Protein 5ZX9 (pdb70)

Sequence (165 aa):
PVRIDNPVGGFSFALPAGWVESDDAAHFDYGSSALLSKTTGDPPFPGQPPPVANNDTRRIVVLGRLDDQQKKLLYYATDSKAAARLGSDMGEFYMPYPGTRINQETTVSLDANGVSGSASYYEVKFSDPSKPNGQIWTGVIGSPPQQRWFVVWLLGTANNPVDKGAAKALAESIRRPLV

InterPro domains:
  IPR010801 Fibronectin-attachment [PF07174] (112-296)

Nearest PDB structures (foldseek):
  5zx9-assembly1_A  TM=1.006E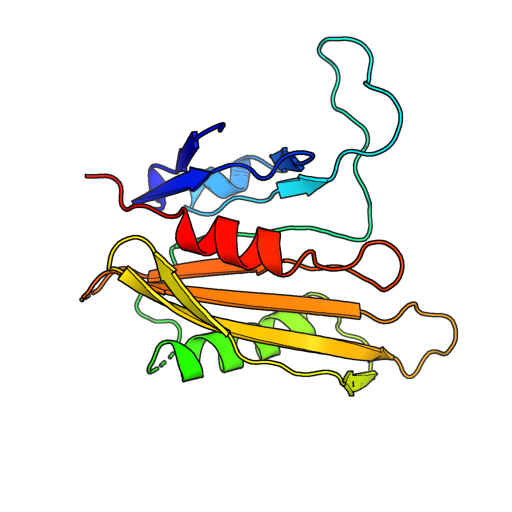+00  e=3.236E-33  Mycobacterium tuberculosis H37Rv
  5zxa-assembly1_A  TM=9.872E-01  e=2.311E-28  Mycobacterium tuberculosis H37Rv
  4rth-assembly1_A  TM=5.749E-01  e=2.003E-04  Zea mays
  4rth-assembly2_B  TM=5.725E-01  e=3.648E-04  Zea mays
  8z9d-assembly1_PP  TM=4.447E-01  e=3.411E-03  Spinacia oleracea

GO terms:
  GO:0009267 cellular response to starvatio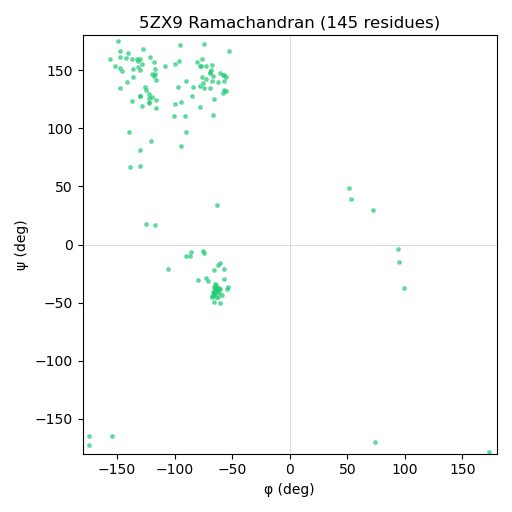n (P, IEP)
  GO:0005576 extracellular region (C, HDA)
  GO:0005576 extracellular region (C, EXP)
  GO:0009986 cell surface (C, EXP)

Organism: Mycobacterium tuberculosis (strain ATCC 25618 / H37Rv) (NCBI:txid83332)

Solvent-accessible surface area: 8741 Å² total; per-residue (Å²): 181,85,116,33,83,0,97,82,0,12,0,5,0,31,39,18,106,47,16,50,72,28,100,70,64,36,37,109,142,2,12,0,10,0,12,69,48,54,77,124,124,43,160,113,84,103,109,40,73,53,13,155,46,9,91,0,11,0,0,73,7,66,104,195,92,68,89,89,34,66,104,0,0,43,116,8,0,34,69,32,6,136,156,57,19,94,119,100,42,86,104,57,94,112,75,112,30,96,4,89,0,110,53,14,69,12,14,1,14,5,6,26,13,102,6,82,64,126,94,66,59,29,2,19,0,1,0,1,0,1,6,38,152,144,64,30,1,20,1,1,6,20,1,21,55,108,28,74,8,78,75,52,29,0,81,59,4,0,40,13,1,76,39,64,195

B-factor: mean 35.15, std 15.96, range [18.29, 114.26]

Foldseek 3Di:
DDWADLVLQQKIWDDDPQKDWDDVCLSVNFKTKIFGADDDADDPPDDGHTDDFKIKMKGWDDDCFCDAQQVVQVRVQVVVCCVRVVAAWDWDPWDKAWAQQPNWTHIKIKTWTDGPPVVDFIKIKIKIWTCDVDIIMIMIIIHTPVGYDPVVVSSNGVSRMDGHD

Secondary structure (DSSP, 8-state):
--EEEETTTTEEEEPPTTEEEE-GGGGGGTEEEEEEB-SSPPSTTSPPPB-SS-EEEEEE--TT----HHHHHHHHHHHHHHHH--S-EEEEEEEEEEEEETTEEEEEEEEEEEESSTTSPPEEEEEEEEE----EEEEEEEEESSS---HHHHHHHHHT-EE--

Structure (mmCIF, N/CA/C/O backbone):
data_5ZX9
#
_entry.id   5ZX9
#
_cell.length_a   118.666
_cell.length_b   118.666
_cell.length_c   117.894
_cell.angle_alpha   90.000
_cell.angle_beta   90.000
_cell.angle_gamma   120.000
#
_symmetry.space_group_name_H-M   'H 3 2'
#
l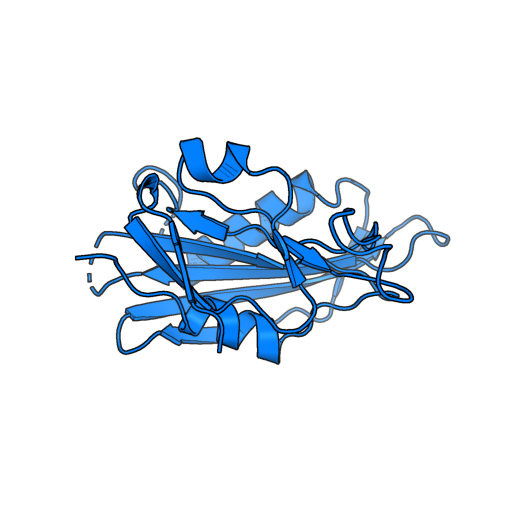oop_
_entity.id
_entity.type
_entity.pdbx_description
1 polymer 'Alanine and proline-rich secreted protein Apa'
2 non-polymer GLYCEROL
3 water water
#
loop_
_atom_site.group_PDB
_atom_site.id
_atom_site.type_symbol
_atom_site.label_atom_id
_atom_site.label_alt_id
_atom_site.label_comp_id
_atom_site.label_asym_id
_atom_site.label_entity_id
_atom_site.label_seq_id
_atom_site.pdbx_PDB_ins_code
_atom_site.Cartn_x
_atom_site.Cartn_y
_atom_site.Cartn_z
_atom_site.occupancy
_atom_site.B_iso_or_equiv
_atom_site.auth_seq_id
_atom_site.auth_comp_id
_atom_site.auth_asym_id
_atom_site.auth_atom_id
_atom_site.pdbx_PDB_model_num
ATOM 1 N N . PRO A 1 110 ? 7.661 14.818 85.039 1.00 79.79 110 PRO A N 1
ATOM 2 C CA . PRO A 1 110 ? 8.213 13.457 84.915 1.00 77.35 110 PRO A CA 1
ATOM 3 C C . PRO A 1 110 ? 7.160 12.421 84.469 1.00 61.80 110 PRO A C 1
ATOM 4 O O . PRO A 1 110 ? 6.303 12.024 85.258 1.00 74.17 110 PRO A O 1
ATOM 8 N N . VAL A 1 111 ? 7.220 12.026 83.202 1.00 40.94 111 VAL A N 1
ATOM 9 C CA . VAL A 1 111 ? 6.271 11.105 82.576 1.00 33.63 111 VAL A CA 1
ATOM 10 C C . VAL A 1 111 ? 6.947 9.738 82.556 1.00 31.36 111 VAL A C 1
ATOM 11 O O . VAL A 1 111 ? 7.908 9.555 81.809 1.00 31.32 111 VAL A O 1
ATOM 15 N N . ARG A 1 112 ? 6.467 8.783 83.338 1.00 29.14 112 ARG A N 1
ATOM 16 C CA . ARG A 1 112 ? 7.089 7.432 83.343 1.00 28.96 112 ARG A CA 1
ATOM 17 C C . ARG A 1 112 ? 6.307 6.495 82.415 1.00 28.52 112 ARG A C 1
ATOM 18 O O . ARG A 1 112 ? 5.079 6.470 82.506 1.00 30.12 112 ARG A O 1
ATOM 26 N N . ILE A 1 113 ? 7.012 5.724 81.603 1.00 24.02 113 ILE A N 1
ATOM 27 C CA . ILE A 1 113 ? 6.429 4.841 80.604 1.00 23.39 113 ILE A CA 1
ATOM 28 C C . ILE A 1 113 ? 6.843 3.404 80.903 1.00 25.80 113 ILE A C 1
ATOM 29 O O . ILE A 1 113 ? 8.040 3.108 80.983 1.00 24.97 113 ILE A O 1
ATOM 34 N N . ASP A 1 114 ? 5.883 2.500 81.001 1.00 26.50 114 ASP A N 1
ATOM 35 C CA . ASP A 1 114 ? 6.189 1.105 81.231 1.00 24.52 114 ASP A CA 1
ATOM 36 C C . ASP A 1 114 ? 6.356 0.380 79.910 1.00 27.77 114 ASP A C 1
ATOM 37 O O . ASP A 1 114 ? 5.636 0.644 78.970 1.00 27.73 114 ASP A O 1
ATOM 42 N N . ASN A 1 115 ? 7.319 -0.521 79.841 1.00 23.19 115 ASN A N 1
ATOM 43 C CA . ASN A 1 115 ? 7.488 -1.364 78.657 1.00 23.85 115 ASN A CA 1
ATOM 44 C C . ASN A 1 115 ? 7.350 -2.783 79.162 1.00 25.02 115 ASN A C 1
ATOM 45 O O . ASN A 1 115 ? 8.340 -3.418 79.560 1.00 25.84 115 ASN A O 1
ATOM 50 N N . PRO A 1 116 ? 6.138 -3.334 79.200 1.00 26.28 116 PRO A N 1
ATOM 51 C CA . PRO A 1 116 ? 5.990 -4.614 79.874 1.00 30.73 116 PRO A CA 1
ATOM 52 C C . PRO A 1 116 ? 6.755 -5.755 79.220 1.00 27.55 116 PRO A C 1
ATOM 53 O O . PRO A 1 116 ? 7.358 -6.569 79.917 1.00 29.47 116 PRO A O 1
ATOM 57 N N . VAL A 1 117 ? 6.767 -5.842 77.885 1.00 25.83 117 VAL A N 1
ATOM 58 C CA . VAL A 1 117 ? 7.491 -6.959 77.270 1.00 26.59 117 VAL A CA 1
ATOM 59 C C . VAL A 1 117 ? 8.985 -6.850 77.559 1.00 28.47 117 VAL A C 1
ATOM 60 O O . VAL A 1 117 ? 9.673 -7.865 77.753 1.00 29.02 117 VAL A O 1
ATOM 64 N N . GLY A 1 118 ? 9.501 -5.633 77.623 1.00 23.73 118 GLY A N 1
ATOM 65 C CA . GLY A 1 118 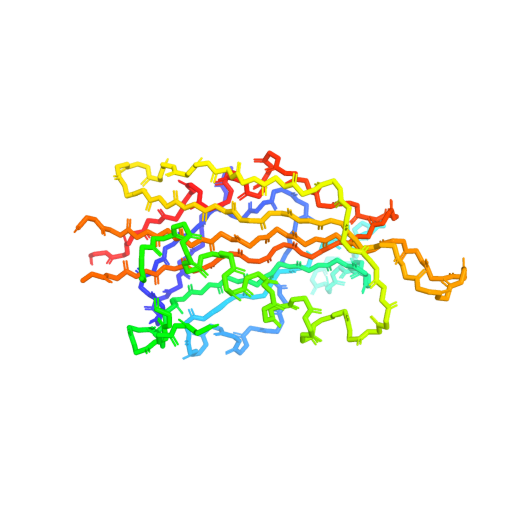? 10.936 -5.491 77.878 1.00 25.53 118 GLY A CA 1
ATOM 66 C C . GLY A 1 118 ? 11.318 -5.488 79.326 1.00 28.06 118 GLY A C 1
ATOM 67 O O . GLY A 1 118 ? 12.532 -5.410 79.620 1.00 28.52 118 GLY A O 1
ATOM 68 N N . GLY A 1 119 ? 10.316 -5.483 80.192 1.00 27.08 119 GLY A N 1
ATOM 69 C CA . GLY A 1 119 ? 10.561 -5.587 81.623 1.00 28.57 119 GLY A CA 1
ATOM 70 C C . GLY A 1 119 ? 11.155 -4.366 82.278 1.00 30.11 119 GLY A C 1
ATOM 71 O O . GLY A 1 119 ? 11.845 -4.506 83.304 1.00 29.18 119 GLY A O 1
ATOM 72 N N . PHE A 1 120 ? 10.875 -3.173 81.757 1.00 25.69 120 PHE A N 1
ATOM 73 C CA . PHE A 1 120 ? 11.435 -1.971 82.329 1.00 24.58 120 PHE A CA 1
ATOM 74 C C . PHE A 1 120 ? 10.458 -0.826 82.160 1.00 25.22 120 PHE A C 1
ATOM 75 O O . PHE A 1 120 ? 9.547 -0.874 81.334 1.00 24.68 120 PHE A O 1
ATOM 83 N N . SER A 1 121 ? 10.663 0.226 82.961 1.00 24.80 121 SER A N 1
ATOM 84 C CA . SER A 1 121 ? 10.028 1.507 82.723 1.00 24.84 121 SER A CA 1
ATOM 85 C C . SER A 1 121 ? 11.116 2.563 82.546 1.00 25.38 121 SER A C 1
ATOM 86 O O . SER A 1 121 ? 12.276 2.354 82.929 1.00 24.55 121 SER A O 1
ATOM 89 N N . PHE A 1 122 ? 10.756 3.697 81.953 1.00 23.47 122 PHE A N 1
ATOM 90 C CA . PHE A 1 122 ? 11.735 4.771 81.778 1.00 24.65 122 PHE A CA 1
ATOM 91 C C . PHE A 1 122 ? 10.999 6.095 81.862 1.00 24.36 122 PHE A C 1
ATOM 92 O O . PHE A 1 122 ? 9.770 6.137 81.738 1.00 25.55 122 PHE A O 1
ATOM 100 N N . ALA A 1 123 ? 11.765 7.184 82.006 1.00 23.69 123 ALA A N 1
ATOM 101 C CA . ALA A 1 123 ? 11.195 8.531 81.987 1.00 24.64 123 ALA A CA 1
ATOM 102 C C . ALA A 1 123 ? 11.283 9.106 80.580 1.00 24.13 123 ALA A C 1
ATOM 103 O O . ALA A 1 123 ? 12.357 9.178 80.001 1.00 24.62 123 ALA A O 1
ATOM 105 N N . LEU A 1 124 ? 10.117 9.489 80.019 1.00 24.46 124 LEU A N 1
ATOM 106 C CA . LEU A 1 124 ? 10.118 10.071 78.655 1.00 23.56 124 LEU A CA 1
ATOM 107 C C . LEU A 1 124 ? 10.836 11.408 78.656 1.00 24.78 124 LEU A C 1
ATOM 108 O O . LEU A 1 124 ? 10.453 12.294 79.442 1.00 26.55 124 LEU A O 1
ATOM 113 N N . PRO A 1 125 ? 11.851 11.639 77.819 1.00 23.11 125 PRO A N 1
ATOM 114 C CA . PRO A 1 125 ? 12.501 12.959 77.801 1.00 22.35 125 PRO A CA 1
ATOM 115 C C . PRO A 1 125 ? 11.528 14.048 77.386 1.00 25.00 125 PRO A C 1
ATOM 116 O O . PRO A 1 125 ? 10.780 13.896 76.419 1.00 24.97 125 PRO A O 1
ATOM 120 N N . ALA A 1 126 ? 11.622 15.203 78.066 1.00 27.81 126 ALA A N 1
ATOM 121 C CA . ALA A 1 126 ? 10.839 16.369 77.661 1.00 29.03 126 ALA A CA 1
ATOM 122 C C . ALA A 1 126 ? 11.094 16.710 76.199 1.00 25.54 126 ALA A C 1
ATOM 123 O O . ALA A 1 126 ? 12.252 16.770 75.756 1.00 27.12 126 ALA A O 1
ATOM 125 N N . GLY A 1 127 ? 9.975 16.931 75.445 1.00 27.06 127 GLY A N 1
ATOM 126 C CA . GLY A 1 127 ? 10.108 17.281 74.046 1.00 26.38 127 GLY A CA 1
ATOM 127 C C . GLY A 1 127 ? 10.029 16.117 73.096 1.00 25.77 127 GLY A C 1
ATOM 128 O O . GLY A 1 127 ? 10.095 16.333 71.874 1.00 27.21 127 GLY A O 1
ATOM 129 N N . TRP A 1 128 ? 9.919 14.888 73.615 1.00 23.06 128 TRP A N 1
ATOM 130 C CA . TRP A 1 128 ? 9.871 13.662 72.804 1.00 21.08 128 TRP A CA 1
ATOM 131 C C . TRP A 1 128 ? 8.551 12.932 72.963 1.00 23.76 128 TRP A C 1
ATOM 132 O O . TRP A 1 128 ? 7.876 13.057 74.003 1.00 25.89 128 TRP A O 1
ATOM 143 N N . VAL A 1 129 ? 8.164 12.223 71.908 1.00 22.25 129 VAL A N 1
ATOM 144 C CA . VAL A 1 129 ? 6.955 11.386 71.910 1.00 21.44 129 VAL A CA 1
ATOM 145 C C . VAL A 1 129 ? 7.381 10.004 71.444 1.00 23.10 129 VAL A C 1
ATOM 146 O O . VAL A 1 129 ? 8.506 9.817 70.947 1.00 22.21 129 VAL A O 1
ATOM 150 N N . GLU A 1 130 ? 6.508 9.015 71.602 1.00 21.05 130 GLU A N 1
ATOM 151 C CA . GLU A 1 130 ? 6.766 7.707 71.014 1.00 21.91 130 GLU A CA 1
ATOM 152 C C . GLU A 1 130 ? 6.454 7.714 69.522 1.00 23.97 130 GLU A C 1
ATOM 153 O O . GLU A 1 130 ? 5.682 8.538 69.016 1.00 25.37 130 GLU A O 1
ATOM 159 N N . SER A 1 131 ? 7.128 6.833 68.788 1.00 23.23 131 SER A N 1
ATOM 160 C CA . SER A 1 131 ? 6.798 6.600 67.389 1.00 25.19 131 SER A CA 1
ATOM 161 C C . SER A 1 131 ? 6.744 5.084 67.212 1.00 27.01 131 SER A C 1
ATOM 162 O O . SER A 1 131 ? 7.467 4.344 67.899 1.00 29.15 131 SER A O 1
ATOM 165 N N . ASP A 1 132 ? 6.072 4.624 66.169 1.00 30.94 132 ASP A N 1
ATOM 166 C CA A ASP A 1 132 ? 6.134 3.215 65.746 0.50 28.02 132 ASP A CA 1
ATOM 167 C CA B ASP A 1 132 ? 6.138 3.209 65.751 0.50 28.06 132 ASP A CA 1
ATOM 168 C C . ASP A 1 132 ? 6.005 2.262 66.946 1.00 29.26 132 ASP A C 1
ATOM 169 O O . ASP A 1 132 ? 6.936 1.528 67.308 1.00 27.24 132 ASP A O 1
ATOM 178 N N . ALA A 1 133 ? 4.771 2.259 67.528 1.00 27.93 133 ALA A N 1
ATOM 179 C CA . ALA A 1 133 ? 4.439 1.534 68.763 1.00 27.03 133 ALA A CA 1
ATOM 180 C C . ALA A 1 133 ? 4.623 0.016 68.687 1.00 25.46 133 ALA A C 1
ATOM 181 O O . ALA A 1 133 ? 4.679 -0.624 69.754 1.00 25.19 133 ALA A O 1
ATOM 183 N N . ALA A 1 134 ? 4.730 -0.531 67.488 1.00 24.36 134 ALA A N 1
ATOM 184 C CA . ALA A 1 134 ? 5.054 -1.956 67.376 1.00 22.91 134 ALA A CA 1
ATOM 185 C C . ALA A 1 134 ? 6.350 -2.287 68.071 1.00 22.21 134 ALA A C 1
ATOM 186 O O . ALA A 1 134 ? 6.528 -3.450 68.492 1.00 22.83 134 ALA A O 1
ATOM 188 N N . HIS A 1 135 ? 7.219 -1.292 68.295 1.00 22.61 135 HIS A N 1
ATOM 189 C CA . HIS A 1 135 ? 8.435 -1.601 69.054 1.00 20.12 135 HIS A CA 1
ATOM 190 C C . HIS A 1 135 ? 8.131 -2.246 70.392 1.00 22.33 135 HIS A C 1
ATOM 191 O O . HIS A 1 135 ? 8.862 -3.142 70.861 1.00 21.32 135 HIS A O 1
ATOM 198 N N . PHE A 1 136 ? 7.057 -1.786 71.069 1.00 21.19 136 PHE A N 1
ATOM 199 C CA . PHE A 1 136 ? 6.777 -2.343 72.372 1.00 20.05 136 PHE A CA 1
ATOM 200 C C . PHE A 1 136 ? 6.397 -3.824 72.343 1.00 20.82 136 PHE A C 1
ATOM 201 O O . PHE A 1 136 ? 6.561 -4.468 73.372 1.00 22.85 136 PHE A O 1
ATOM 209 N N . ASP A 1 137 ? 5.933 -4.331 71.183 1.00 22.50 137 ASP A N 1
ATOM 210 C CA . ASP A 1 137 ? 5.504 -5.731 71.081 1.00 22.25 137 ASP A CA 1
ATOM 211 C C . ASP A 1 137 ? 6.639 -6.650 71.478 1.00 20.91 137 ASP A C 1
ATOM 212 O O . ASP A 1 137 ? 6.408 -7.762 71.946 1.00 21.28 137 ASP A O 1
ATOM 217 N N . TYR A 1 138 ? 7.886 -6.216 71.258 1.00 21.76 138 TYR A N 1
ATOM 218 C CA . TYR A 1 138 ? 9.033 -7.103 71.464 1.00 22.45 138 TYR A CA 1
ATOM 219 C C . TYR A 1 138 ? 10.017 -6.493 72.419 1.00 25.82 138 TYR A C 1
ATOM 220 O O . TYR A 1 138 ? 11.189 -6.928 72.482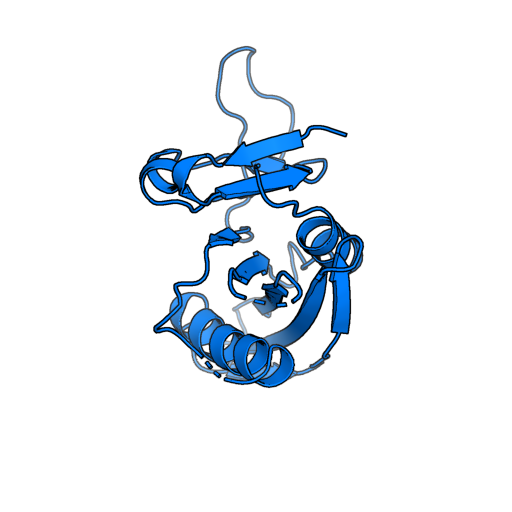 1.00 28.03 138 TYR A O 1
ATOM 229 N N . GLY A 1 139 ? 9.594 -5.496 73.195 1.00 22.35 139 GLY A N 1
ATOM 230 C CA . GLY A 1 139 ? 10.386 -5.057 74.338 1.00 23.54 139 GLY A CA 1
ATOM 231 C C . GLY A 1 139 ? 11.274 -3.884 74.064 1.00 23.29 139 GLY A C 1
ATOM 232 O O . GLY A 1 139 ? 12.181 -3.635 74.872 1.00 25.08 139 GLY A O 1
ATOM 233 N N A SER A 1 140 ? 11.018 -3.121 72.992 0.50 20.81 140 SER A N 1
ATOM 234 N N B SER A 1 140 ? 11.009 -3.112 73.011 0.50 20.71 140 SER A N 1
ATOM 235 C CA A SER A 1 140 ? 11.801 -1.925 72.660 0.50 19.76 140 SER A CA 1
ATOM 236 C CA B SER A 1 140 ? 11.806 -1.918 72.711 0.50 19.61 140 SER A CA 1
ATOM 237 C C A SER A 1 140 ? 10.850 -0.735 72.527 0.50 19.49 140 SER A C 1
ATOM 238 C C B SER A 1 140 ? 10.859 -0.716 72.659 0.50 21.93 140 SER A C 1
ATOM 239 O O A SER A 1 140 ? 9.616 -0.868 72.628 0.50 20.93 140 SER A O 1
ATOM 240 O O B SER A 1 140 ? 9.640 -0.829 72.928 0.50 21.77 140 SER A O 1
ATOM 245 N N . ALA A 1 141 ? 11.439 0.450 72.384 1.00 21.05 141 ALA A N 1
ATOM 246 C CA . ALA A 1 141 ? 10.669 1.683 72.253 1.00 20.32 141 ALA A CA 1
ATOM 247 C C . ALA A 1 141 ? 11.416 2.594 71.315 1.00 21.44 141 ALA A C 1
ATOM 248 O O . ALA A 1 141 ? 12.669 2.639 71.350 1.00 22.65 141 ALA A O 1
ATOM 250 N N . LEU A 1 142 ? 10.704 3.330 70.496 1.00 19.91 142 LEU A N 1
ATOM 251 C CA . LEU A 1 142 ? 11.303 4.299 69.583 1.00 21.24 142 LEU A CA 1
ATOM 252 C C . LEU A 1 142 ? 10.694 5.638 69.912 1.00 21.18 142 LEU A C 1
ATOM 253 O O . LEU A 1 142 ? 9.456 5.761 70.059 1.00 22.11 142 LEU A O 1
ATOM 258 N N . LEU A 1 143 ? 11.552 6.639 70.097 1.00 20.29 143 LEU A N 1
ATOM 259 C CA . LEU A 1 143 ? 11.102 7.983 70.406 1.00 19.87 143 LEU A CA 1
ATOM 260 C C . LEU A 1 143 ? 11.557 8.952 69.335 1.00 22.38 143 LEU A C 1
ATOM 261 O O . LEU A 1 143 ? 12.654 8.837 68.779 1.00 22.01 143 LEU A O 1
ATOM 266 N N . SER A 1 144 ? 10.721 9.973 69.080 1.00 20.17 144 SER A N 1
ATOM 267 C CA . SER A 1 144 ? 11.013 11.046 68.143 1.00 20.48 144 SER A CA 1
ATOM 268 C C . SER A 1 144 ? 10.799 12.396 68.805 1.00 21.13 144 SER A C 1
ATOM 269 O O . SER A 1 144 ? 10.047 12.543 69.780 1.00 21.94 144 SER A O 1
ATOM 272 N N . LYS A 1 145 ? 11.484 13.412 68.273 1.00 22.08 145 LYS A N 1
ATOM 273 C CA . LYS A 1 145 ? 11.537 14.750 68.872 1.00 22.26 145 LYS A CA 1
ATOM 274 C C . LYS A 1 145 ? 10.557 15.673 68.162 1.00 24.67 145 LYS A C 1
ATOM 275 O O . LYS A 1 145 ? 10.642 15.836 66.943 1.00 25.05 145 LYS A O 1
ATOM 281 N N . THR A 1 146 ? 9.597 16.239 68.906 1.00 23.66 146 THR A N 1
ATOM 282 C CA . THR A 1 146 ? 8.635 17.100 68.220 1.00 24.89 146 THR A CA 1
ATOM 283 C C . THR A 1 146 ? 9.269 18.388 67.743 1.00 26.12 146 THR A C 1
ATOM 284 O O . THR A 1 146 ? 10.217 18.904 68.350 1.00 27.38 146 THR A O 1
ATOM 288 N N . THR A 1 147 ? 8.738 18.886 66.624 1.00 25.17 147 THR A N 1
ATOM 289 C CA . THR A 1 147 ? 9.219 20.146 66.049 1.00 27.17 147 THR A CA 1
ATOM 290 C C . THR A 1 147 ? 8.024 21.018 65.731 1.00 33.51 147 THR A C 1
ATOM 291 O O . THR A 1 147 ? 6.897 20.538 65.523 1.00 36.49 147 THR A O 1
ATOM 295 N N . GLY A 1 148 ? 8.290 22.312 65.643 1.00 34.93 148 GLY A N 1
ATOM 296 C CA . GLY A 1 148 ? 7.221 23.199 65.237 1.00 38.03 148 GLY A CA 1
ATOM 297 C C . GLY A 1 148 ? 6.181 23.445 66.301 1.00 35.66 148 GLY A C 1
ATOM 298 O O . GLY A 1 148 ? 6.347 23.156 67.492 1.00 39.88 148 GLY A O 1
ATOM 299 N N . ASP A 1 149 ? 5.091 24.081 65.849 1.00 42.38 149 ASP A N 1
ATOM 300 C CA . ASP A 1 149 ? 4.005 24.400 66.746 1.00 51.40 149 ASP A CA 1
ATOM 301 C C . ASP A 1 149 ? 3.213 23.130 67.009 1.00 41.77 149 ASP A C 1
ATOM 302 O O . ASP A 1 149 ? 3.321 22.175 66.249 1.00 36.46 149 ASP A O 1
ATOM 307 N N . PRO A 1 150 ? 2.440 23.085 68.090 1.00 47.57 150 PRO A N 1
ATOM 308 C CA . PRO A 1 150 ? 1.610 21.905 68.330 1.00 40.31 150 PRO A CA 1
ATOM 309 C C . PRO A 1 150 ? 0.694 21.647 67.156 1.00 38.23 150 PRO A C 1
ATOM 310 O O . PRO A 1 150 ? 0.199 22.580 66.495 1.00 37.67 150 PRO A O 1
ATOM 314 N N . PRO A 1 151 ? 0.420 20.378 66.866 1.00 28.44 151 PRO A N 1
ATOM 315 C CA . PRO A 1 151 ? -0.539 20.001 65.831 1.00 26.04 151 PRO A CA 1
ATOM 316 C C . PRO A 1 151 ? -1.976 20.247 66.332 1.00 27.60 151 PRO A C 1
ATOM 317 O O . PRO A 1 151 ? -2.211 20.589 67.499 1.00 30.31 151 PRO A O 1
ATOM 321 N N . PHE A 1 152 ? -2.924 20.082 65.417 1.00 25.07 152 PHE A N 1
ATOM 322 C CA . PHE A 1 152 ? -4.336 20.143 65.793 1.00 24.70 152 PHE A CA 1
ATOM 323 C C . PHE A 1 152 ? -4.584 19.100 66.885 1.00 23.93 152 PHE A C 1
ATOM 324 O O . PHE A 1 152 ? -4.067 17.998 66.784 1.00 24.69 152 PHE A O 1
ATOM 332 N N . PRO A 1 153 ? -5.402 19.398 67.909 1.00 24.54 153 PRO A N 1
ATOM 333 C CA . PRO A 1 153 ? -5.552 18.416 69.009 1.00 23.98 153 PRO A CA 1
ATOM 334 C C . PRO A 1 153 ? -6.034 17.069 68.490 1.00 23.44 153 PRO A C 1
ATOM 335 O O . PRO A 1 153 ? -7.003 16.982 67.741 1.00 25.32 153 PRO A O 1
ATOM 339 N N . GLY A 1 154 ? -5.360 15.989 68.951 1.00 22.60 154 GLY A N 1
ATOM 340 C CA . GLY A 1 154 ? -5.698 14.650 68.509 1.00 23.57 154 GLY A CA 1
ATOM 341 C C . GLY A 1 154 ? -4.865 14.171 67.357 1.00 24.17 154 GLY A C 1
ATOM 342 O O . GLY A 1 154 ? -4.897 12.982 67.040 1.00 24.92 154 GLY A O 1
ATOM 343 N N . GLN A 1 155 ? -4.154 15.111 66.678 1.00 22.92 155 GLN A N 1
ATOM 344 C CA . GLN A 1 155 ? -3.344 14.742 65.529 1.00 22.62 155 GLN A CA 1
ATOM 345 C C . GLN A 1 155 ? -1.878 14.607 65.895 1.00 22.51 155 GLN A C 1
ATOM 346 O O . GLN A 1 155 ? -1.425 15.204 66.870 1.00 23.33 155 GLN A O 1
ATOM 352 N N . PRO A 1 156 ? -1.100 13.820 65.140 1.00 22.60 156 PRO A N 1
ATOM 353 C CA . PRO A 1 156 ? 0.283 13.571 65.533 1.00 23.03 156 PRO A CA 1
ATOM 354 C C . PRO A 1 156 ? 1.132 14.792 65.301 1.00 23.69 156 PRO A C 1
ATOM 355 O O . PRO A 1 156 ? 0.970 15.495 64.287 1.00 26.77 156 PRO A O 1
ATOM 359 N N . PRO A 1 157 ? 2.075 15.047 66.193 1.00 23.82 157 PRO A N 1
ATOM 360 C CA . PRO A 1 157 ? 2.963 16.216 66.032 1.00 26.01 157 PRO A CA 1
ATOM 361 C C . PRO A 1 157 ? 3.998 15.943 64.967 1.00 24.94 157 PRO A C 1
ATOM 362 O O . PRO A 1 157 ? 4.471 14.811 64.814 1.00 25.29 157 PRO A O 1
ATOM 366 N N . PRO A 1 158 ? 4.365 16.959 64.199 1.00 25.03 158 PRO A N 1
ATOM 367 C CA . PRO A 1 158 ? 5.577 16.842 63.373 1.00 25.43 158 PRO A CA 1
ATOM 368 C C . PRO A 1 158 ? 6.776 16.487 64.249 1.00 24.62 158 PRO A C 1
ATOM 369 O O . PRO A 1 158 ? 6.900 16.983 65.361 1.00 24.78 158 PRO A O 1
ATOM 373 N N . VAL A 1 159 ? 7.679 15.670 63.685 1.00 24.32 159 VAL A N 1
ATOM 374 C CA . VAL A 1 159 ? 8.892 15.319 64.423 1.00 23.61 159 VAL A CA 1
ATOM 375 C C . VAL A 1 159 ? 10.093 15.544 63.547 1.00 26.47 159 VAL A C 1
ATOM 376 O O . VAL A 1 159 ? 10.018 15.571 62.316 1.00 28.58 159 VAL A O 1
ATOM 380 N N . ALA A 1 160 ? 11.214 15.669 64.217 1.00 24.47 160 ALA A N 1
ATOM 381 C CA . ALA A 1 160 ? 12.456 15.847 63.471 1.00 25.05 160 ALA A CA 1
ATOM 382 C C . ALA A 1 160 ? 12.823 14.587 62.700 1.00 25.50 160 ALA A C 1
ATOM 383 O O . ALA A 1 160 ? 12.583 13.451 63.119 1.00 26.77 160 ALA A O 1
ATOM 385 N N . ASN A 1 161 ? 13.510 14.807 61.567 1.00 27.88 161 ASN A N 1
ATOM 386 C CA A ASN A 1 161 ? 13.922 13.730 60.682 0.50 31.63 161 ASN A CA 1
ATOM 387 C CA B ASN A 1 161 ? 13.874 13.650 60.769 0.50 29.75 161 ASN A CA 1
ATOM 388 C C . ASN A 1 161 ? 15.305 13.200 60.993 1.00 31.37 161 ASN A C 1
ATOM 389 O O . ASN A 1 161 ? 15.659 12.103 60.539 1.00 38.68 161 ASN A O 1
ATOM 398 N N . ASP A 1 162 ? 16.091 13.941 61.740 1.00 26.32 162 ASP A N 1
ATOM 399 C CA . ASP A 1 162 ? 17.496 13.560 61.810 1.00 29.66 162 ASP A CA 1
ATOM 400 C C . ASP A 1 162 ? 17.914 13.171 63.204 1.00 37.71 162 ASP A C 1
ATOM 401 O O . ASP A 1 162 ? 19.120 13.121 63.493 1.00 38.77 162 ASP A O 1
ATOM 406 N N . THR A 1 163 ? 16.949 12.889 64.073 1.00 30.48 163 THR A N 1
ATOM 407 C CA . THR A 1 163 ? 17.320 12.465 65.415 1.00 25.96 163 THR A CA 1
ATOM 408 C C . THR A 1 163 ? 16.284 11.464 65.886 1.00 24.89 163 THR A C 1
ATOM 409 O O . THR A 1 163 ? 15.133 11.471 65.444 1.00 25.78 163 THR A O 1
ATOM 413 N N . ARG A 1 164 ? 16.712 10.518 66.723 1.00 23.77 164 ARG A N 1
ATOM 414 C CA A ARG A 1 164 ? 15.814 9.462 67.182 0.50 21.81 164 ARG A CA 1
ATOM 415 C CA B ARG A 1 164 ? 15.826 9.468 67.175 0.50 21.41 164 ARG A CA 1
ATOM 416 C C . ARG A 1 164 ? 16.427 8.837 68.416 1.00 21.56 164 ARG A C 1
ATOM 417 O O . ARG A 1 164 ? 17.652 8.906 68.612 1.00 21.70 164 ARG A O 1
ATOM 432 N N . ILE A 1 165 ? 15.587 8.228 69.257 1.00 20.54 165 ILE A N 1
ATOM 433 C CA . ILE A 1 165 ? 16.066 7.444 70.402 1.00 20.48 165 ILE A CA 1
ATOM 434 C C . ILE A 1 165 ? 15.474 6.058 70.296 1.00 21.71 165 ILE A C 1
ATOM 435 O O . ILE A 1 165 ? 14.283 5.915 70.050 1.00 21.20 165 ILE A O 1
ATOM 440 N N . VAL A 1 166 ? 16.298 5.017 70.465 1.00 19.12 166 VAL A N 1
ATOM 441 C CA A VAL A 1 166 ? 15.735 3.686 70.575 0.50 20.35 166 VAL A CA 1
ATOM 442 C CA B VAL A 1 166 ? 15.829 3.627 70.520 0.50 18.92 166 VAL A CA 1
ATOM 443 C C . VAL A 1 166 ? 16.240 3.065 71.859 1.00 20.70 166 VAL A C 1
ATOM 444 O O . VAL A 1 166 ? 17.398 3.259 72.260 1.00 21.51 166 VAL A O 1
ATOM 451 N N . LEU A 1 167 ? 15.331 2.410 72.586 1.00 21.17 167 LEU A N 1
ATOM 452 C CA . LEU A 1 167 ? 15.772 1.789 73.818 1.00 21.98 167 LEU A CA 1
ATOM 453 C C . LEU A 1 167 ? 15.053 0.477 73.975 1.00 22.52 167 LEU A C 1
ATOM 454 O O . LEU A 1 167 ? 14.043 0.194 73.305 1.00 23.38 167 LEU A O 1
ATOM 459 N N . GLY A 1 168 ? 15.600 -0.386 74.808 1.00 20.03 168 GLY A N 1
ATOM 460 C CA . GLY A 1 168 ? 14.954 -1.693 74.924 1.00 22.97 168 GLY A CA 1
ATOM 461 C C . GLY A 1 168 ? 15.743 -2.655 75.775 1.00 24.13 168 GLY A C 1
ATOM 462 O O . GLY A 1 168 ? 16.833 -2.375 76.270 1.00 23.37 168 GLY A O 1
ATOM 463 N N . ARG A 1 169 ? 15.212 -3.855 75.890 1.00 24.81 169 ARG A N 1
ATOM 464 C CA . ARG A 1 169 ? 15.933 -4.923 76.617 1.00 23.70 169 ARG A CA 1
ATOM 465 C C . ARG A 1 169 ? 17.071 -5.383 75.707 1.00 28.71 169 ARG A C 1
ATOM 466 O O . ARG A 1 169 ? 16.823 -5.522 74.513 1.00 31.79 169 ARG A O 1
ATOM 474 N N . LEU A 1 170 ? 18.269 -5.558 76.227 1.00 26.74 170 LEU A N 1
ATOM 475 C CA . LEU A 1 170 ? 19.400 -6.023 75.389 1.00 27.42 170 LEU A CA 1
ATOM 476 C C . LEU A 1 170 ? 19.539 -7.532 75.577 1.00 35.82 170 LEU A C 1
ATOM 477 O O . LEU A 1 170 ? 19.766 -7.939 76.714 1.00 36.59 170 LEU A O 1
ATOM 482 N N A ASP A 1 171 ? 19.113 -8.294 74.583 0.50 32.99 171 ASP A N 1
ATOM 483 N N B ASP A 1 171 ? 19.479 -8.321 74.530 0.50 33.94 171 ASP A N 1
ATOM 484 C CA A ASP A 1 171 ? 19.145 -9.743 74.656 0.50 40.32 171 ASP A CA 1
ATOM 485 C CA B ASP A 1 171 ? 19.531 -9.762 74.617 0.50 40.51 171 ASP A CA 1
ATOM 486 C C A ASP A 1 171 ? 20.380 -10.323 75.327 0.50 42.05 171 ASP A C 1
ATOM 487 C C B ASP A 1 171 ? 20.920 -10.346 74.377 0.50 43.78 171 ASP A C 1
ATOM 488 O O A ASP A 1 171 ? 21.512 -10.000 74.988 0.50 42.94 171 ASP A O 1
ATOM 489 O O B ASP A 1 171 ? 21.644 -10.679 75.304 0.50 46.06 171 ASP A O 1
ATOM 498 N N A GLN A 1 172 ? 20.131 -11.246 76.251 0.50 42.62 172 GLN A N 1
ATOM 499 N N B GLN A 1 172 ? 21.271 -10.401 73.097 0.50 42.79 172 GLN A N 1
ATOM 500 C CA A GLN A 1 172 ? 21.175 -11.932 77.062 0.50 40.41 172 GLN A CA 1
ATOM 501 C CA B GLN A 1 172 ? 22.485 -11.029 72.499 0.50 41.36 172 GLN A CA 1
ATOM 502 C C A GLN A 1 172 ? 22.253 -12.576 76.175 0.50 41.60 172 GLN A C 1
ATOM 503 C C B GLN A 1 172 ? 23.837 -10.558 73.053 0.50 38.20 172 GLN A C 1
ATOM 504 O O A GLN A 1 172 ? 23.430 -12.531 76.582 0.50 43.72 172 GLN A O 1
ATOM 505 O O B GLN A 1 172 ? 23.936 -9.500 73.693 0.50 38.41 172 GLN A O 1
ATOM 516 N N A LYS A 1 173 ? 21.904 -13.146 75.019 0.50 42.57 173 LYS A N 1
ATOM 517 N N B LYS A 1 173 ? 24.859 -11.344 72.742 0.50 41.18 173 LYS A N 1
ATOM 518 C CA A LYS A 1 173 ? 22.888 -13.776 74.096 0.50 44.31 173 LYS A CA 1
ATOM 519 C CA B LYS A 1 173 ? 26.262 -11.039 73.120 0.50 34.93 173 LYS A CA 1
ATOM 520 C C A LYS A 1 173 ? 23.728 -12.714 73.373 0.50 43.04 173 LYS A C 1
ATOM 521 C C B LYS A 1 173 ? 26.859 -10.196 71.989 0.50 33.76 173 LYS A C 1
ATOM 522 O O A LYS A 1 173 ? 24.781 -13.095 72.835 0.50 45.22 173 LYS A O 1
ATOM 523 O O B LYS A 1 173 ? 26.569 -10.502 70.819 0.50 34.97 173 LYS A O 1
ATOM 534 N N A LEU A 1 174 ? 23.303 -11.453 73.330 0.50 35.88 174 LEU A N 1
ATOM 535 N N B LEU A 1 174 ? 27.658 -9.191 72.302 0.50 27.52 174 LEU A N 1
ATOM 536 C CA A LEU A 1 174 ? 24.062 -10.402 72.603 0.50 36.78 174 LEU A CA 1
ATOM 537 C CA B LEU A 1 174 ? 28.205 -8.324 71.226 0.50 32.74 174 LEU A CA 1
ATOM 538 C C A LEU A 1 174 ? 25.058 -9.703 73.534 0.50 36.23 174 LEU A C 1
ATOM 539 C C B LEU A 1 174 ? 29.692 -8.611 70.991 0.50 30.36 174 LEU A C 1
ATOM 540 O O A LEU A 1 174 ? 24.704 -9.461 74.698 0.50 41.03 174 LEU A O 1
ATOM 541 O O B LEU A 1 174 ? 30.412 -8.876 71.968 0.50 29.78 174 LEU A O 1
ATOM 550 N N A TYR A 1 175 ? 26.248 -9.400 73.016 0.50 31.18 175 TYR A N 1
ATOM 551 N N B TYR A 1 175 ? 30.113 -8.561 69.733 0.50 32.99 175 TYR A N 1
ATOM 552 C CA A TYR A 1 175 ? 27.325 -8.681 73.750 0.50 28.92 175 TYR A CA 1
ATOM 553 C CA B TYR A 1 175 ? 31.529 -8.784 69.337 0.50 32.32 175 TYR A CA 1
ATOM 554 C C A TYR A 1 175 ? 27.495 -9.246 75.163 0.50 24.94 175 TYR A C 1
ATOM 555 C C B TYR A 1 175 ? 32.108 -7.480 68.777 0.50 31.08 175 TYR A C 1
ATOM 556 O O A TYR A 1 175 ? 27.999 -8.481 75.995 0.50 34.56 175 TYR A O 1
ATOM 557 O O B TYR A 1 175 ? 31.297 -6.603 68.427 0.50 25.66 175 TYR A O 1
ATOM 574 N N . ALA A 1 180 ? 32.577 -8.803 77.941 1.00 114.26 180 ALA A N 1
ATOM 575 C CA . ALA A 1 180 ? 31.147 -8.500 77.902 1.00 109.43 180 ALA A CA 1
ATOM 576 C C . ALA A 1 180 ? 30.716 -7.654 79.102 1.00 97.98 180 ALA A C 1
ATOM 577 O O . ALA A 1 180 ? 29.527 -7.626 79.441 1.00 99.56 180 ALA A O 1
ATOM 579 N N . THR A 1 181 ? 31.678 -6.977 79.744 1.00 84.44 181 THR A N 1
ATOM 580 C CA . THR A 1 181 ? 31.354 -5.909 80.690 1.00 68.07 181 THR A CA 1
ATOM 581 C C . THR A 1 181 ? 30.435 -4.900 80.017 1.00 62.33 181 THR A C 1
ATOM 582 O O . THR A 1 181 ? 30.299 -4.890 78.789 1.00 45.73 181 THR A O 1
ATOM 586 N N . ASP A 1 182 ? 29.822 -4.018 80.826 1.00 57.49 182 ASP A N 1
ATOM 587 C CA . ASP A 1 182 ? 28.953 -3.032 80.201 1.00 48.90 182 ASP A CA 1
ATOM 588 C C . ASP A 1 182 ? 29.767 -1.980 79.460 1.00 38.73 182 ASP A C 1
ATOM 589 O O . ASP A 1 182 ? 29.290 -1.460 78.464 1.00 33.21 182 ASP A O 1
ATOM 594 N N . SER A 1 183 ? 31.006 -1.690 79.883 1.00 37.27 183 SER A N 1
ATOM 595 C CA . SER A 1 183 ? 31.864 -0.804 79.103 1.00 33.72 183 SER A CA 1
ATOM 596 C C . SER A 1 183 ? 32.127 -1.358 77.693 1.00 37.82 183 SER A C 1
ATOM 597 O O . SER A 1 183 ? 32.000 -0.634 76.677 1.00 32.84 183 SER A O 1
ATOM 600 N N . LYS A 1 184 ? 32.544 -2.632 77.618 1.00 37.14 184 LYS A N 1
ATOM 601 C CA . LYS A 1 184 ? 32.810 -3.254 76.322 1.00 35.82 184 LYS A CA 1
ATOM 602 C C . LYS A 1 184 ? 31.537 -3.395 75.519 1.00 32.14 184 LYS A C 1
ATOM 603 O O . LYS A 1 184 ? 31.538 -3.151 74.298 1.00 32.82 184 LYS A O 1
ATOM 609 N N . ALA A 1 185 ? 30.446 -3.778 76.181 1.00 29.39 185 ALA A N 1
ATOM 610 C CA . ALA A 1 185 ? 29.183 -3.968 75.481 1.00 27.84 185 ALA A CA 1
ATOM 611 C C . ALA A 1 185 ? 28.717 -2.648 74.860 1.00 29.00 185 ALA A C 1
ATOM 612 O O . ALA A 1 185 ? 28.274 -2.613 73.703 1.00 26.25 185 ALA A O 1
ATOM 614 N N . ALA A 1 186 ? 28.785 -1.542 75.624 1.00 26.26 186 ALA A N 1
ATOM 615 C CA . ALA A 1 186 ? 28.343 -0.275 75.034 1.00 25.58 186 ALA A CA 1
ATOM 616 C C . ALA A 1 186 ? 29.244 0.171 73.886 1.00 24.87 186 ALA A C 1
ATOM 617 O O . ALA A 1 186 ? 28.775 0.781 72.912 1.00 24.37 186 ALA A O 1
ATOM 619 N N . ALA A 1 187 ? 30.561 -0.066 73.992 1.00 25.41 187 ALA A N 1
ATOM 620 C CA . ALA A 1 187 ? 31.423 0.315 72.887 1.00 25.69 187 ALA A CA 1
ATOM 621 C C . ALA A 1 187 ? 31.124 -0.511 71.639 1.00 26.08 187 ALA A C 1
ATOM 622 O O . ALA A 1 187 ? 31.038 0.037 70.529 1.00 26.17 187 ALA A O 1
ATOM 624 N N . ARG A 1 188 ? 30.925 -1.813 71.823 1.00 25.78 188 ARG A N 1
ATOM 625 C CA . ARG A 1 188 ? 30.620 -2.673 70.676 1.00 25.79 188 ARG A CA 1
ATOM 626 C C . ARG A 1 188 ? 29.252 -2.352 70.099 1.00 24.95 188 ARG A C 1
ATOM 627 O O . ARG A 1 188 ? 29.094 -2.204 68.867 1.00 25.01 188 ARG A O 1
ATOM 635 N N . LEU A 1 189 ? 28.259 -2.170 70.969 1.00 22.37 189 LEU A N 1
ATOM 636 C CA . LEU A 1 189 ? 26.934 -1.827 70.444 1.00 23.28 189 LEU A CA 1
ATOM 637 C C . LEU A 1 189 ? 26.970 -0.464 69.761 1.00 22.88 189 LEU A C 1
ATOM 638 O O . LEU A 1 189 ? 26.313 -0.254 68.730 1.00 22.84 189 LEU A O 1
ATOM 643 N N . GLY A 1 190 ? 27.739 0.493 70.321 1.00 21.37 190 GLY A N 1
ATOM 644 C CA . GLY A 1 190 ? 27.838 1.791 69.679 1.00 23.50 190 GLY A CA 1
ATOM 645 C C . GLY A 1 190 ? 28.460 1.743 68.298 1.00 23.94 190 GLY A C 1
ATOM 646 O O . GLY A 1 190 ? 28.050 2.490 67.416 1.00 24.00 190 GLY A O 1
ATOM 647 N N . SER A 1 191 ? 29.471 0.886 68.106 1.00 24.51 191 SER A N 1
ATOM 648 C CA . SER A 1 191 ? 30.044 0.744 66.774 1.00 22.38 191 SER A CA 1
ATOM 649 C C . SER A 1 191 ? 29.023 0.155 65.827 1.00 24.23 191 SER A C 1
ATOM 650 O O . SER A 1 191 ? 28.847 0.616 64.684 1.00 25.65 191 SER A O 1
ATOM 653 N N . ASP A 1 192 ? 28.289 -0.875 66.289 1.00 22.96 192 ASP A N 1
ATOM 654 C CA . ASP A 1 192 ? 27.320 -1.506 65.394 1.00 21.58 192 ASP A CA 1
ATOM 655 C C . ASP A 1 192 ? 26.185 -0.544 65.059 1.00 21.53 192 ASP A C 1
ATOM 656 O O . ASP A 1 192 ? 25.708 -0.475 63.905 1.00 22.74 192 ASP A O 1
ATOM 661 N N . MET A 1 193 ? 25.719 0.205 66.055 1.00 20.98 193 MET A N 1
ATOM 662 C CA . MET A 1 193 ? 24.657 1.175 65.803 1.00 20.50 193 MET A CA 1
ATOM 663 C C . MET A 1 193 ? 25.105 2.273 64.855 1.00 22.08 193 MET A C 1
ATOM 664 O O . MET A 1 193 ? 24.305 2.780 64.057 1.00 22.72 193 MET A O 1
ATOM 669 N N . GLY A 1 194 ? 26.367 2.672 64.936 1.00 22.48 194 GLY A N 1
ATOM 670 C CA . GLY A 1 194 ? 26.835 3.668 63.990 1.00 22.37 194 GLY A CA 1
ATOM 671 C C . GLY A 1 194 ? 26.820 3.149 62.564 1.00 23.20 194 GLY A C 1
ATOM 672 O O . GLY A 1 194 ? 26.496 3.883 61.631 1.00 26.19 194 GLY A O 1
ATOM 673 N N . GLU A 1 195 ? 27.192 1.878 62.358 1.00 22.97 195 GLU A N 1
ATOM 674 C CA . GLU A 1 195 ? 27.082 1.344 61.005 1.00 23.46 195 GLU A CA 1
ATOM 675 C C . GLU A 1 195 ? 25.639 1.294 60.559 1.00 24.34 195 GLU A C 1
ATOM 676 O O . GLU A 1 195 ? 25.307 1.589 59.403 1.00 23.94 195 GLU A O 1
ATOM 682 N N . PHE A 1 196 ? 24.748 0.812 61.429 1.00 20.58 196 PHE A N 1
ATOM 683 C CA . PHE A 1 196 ? 23.362 0.587 61.064 1.00 21.59 196 PHE A CA 1
ATOM 684 C C . PHE A 1 196 ? 22.654 1.893 60.704 1.00 21.87 196 PHE A C 1
ATOM 685 O O . PHE A 1 196 ? 21.791 1.902 59.823 1.00 23.96 196 PHE A O 1
ATOM 693 N N . TYR A 1 197 ? 22.981 2.982 61.431 1.00 20.84 197 TYR A N 1
ATOM 694 C CA . TYR A 1 197 ? 22.250 4.239 61.270 1.00 22.82 197 TYR A CA 1
ATOM 695 C C . TYR A 1 197 ? 23.035 5.296 60.502 1.00 24.12 197 TYR A C 1
ATOM 696 O O . TYR A 1 197 ? 22.405 6.239 59.992 1.00 26.86 197 TYR A O 1
ATOM 705 N N . MET A 1 198 ? 24.359 5.194 60.429 1.00 23.74 198 MET A N 1
ATOM 706 C CA . MET A 1 198 ? 25.200 6.169 59.727 1.00 24.31 198 MET A CA 1
ATOM 707 C C . MET A 1 198 ? 26.144 5.405 58.801 1.00 21.80 198 MET A C 1
ATOM 708 O O . MET A 1 198 ? 27.360 5.405 59.012 1.00 24.97 198 MET A O 1
ATOM 713 N N . PRO A 1 199 ? 25.614 4.760 57.740 1.00 23.50 199 PRO A N 1
ATOM 714 C CA . PRO A 1 199 ? 26.437 3.735 57.025 1.00 24.32 199 PRO A CA 1
ATOM 715 C C . PRO A 1 199 ? 27.531 4.327 56.158 1.00 33.91 199 PRO A C 1
ATOM 716 O O . PRO A 1 199 ? 28.456 3.585 55.753 1.00 37.01 199 PRO A O 1
ATOM 720 N N . TYR A 1 200 ? 27.545 5.629 56.008 1.00 25.13 200 TYR A N 1
ATOM 721 C CA . TYR A 1 200 ? 28.397 6.299 55.029 1.00 25.74 200 TYR A CA 1
ATOM 722 C C . TYR A 1 200 ? 29.820 6.453 55.553 1.00 25.06 200 TYR A C 1
ATOM 723 O O . TYR A 1 200 ? 30.053 6.498 56.770 1.00 26.80 200 TYR A O 1
ATOM 732 N N . PRO A 1 201 ? 30.809 6.602 54.677 1.00 25.83 201 PRO A N 1
ATOM 733 C CA . PRO A 1 201 ? 32.202 6.690 55.138 1.00 25.62 201 PRO A CA 1
ATOM 734 C C . PRO A 1 201 ? 32.473 7.970 55.924 1.00 27.95 201 PRO A C 1
ATOM 735 O O . PRO A 1 201 ? 31.920 9.047 55.623 1.00 26.74 201 PRO A O 1
ATOM 739 N N . GLY A 1 202 ? 33.270 7.814 56.973 1.00 28.51 202 GLY A N 1
ATOM 740 C CA . GLY A 1 202 ? 33.606 8.993 57.770 1.00 29.25 202 GLY A CA 1
ATOM 741 C C . GLY A 1 202 ? 34.628 8.639 58.821 1.00 29.66 202 GLY A C 1
ATOM 742 O O . GLY A 1 202 ? 35.182 7.537 58.832 1.00 33.72 202 GLY A O 1
ATOM 743 N N . THR A 1 203 ? 34.887 9.610 59.700 1.00 28.05 203 THR A N 1
ATOM 744 C CA . THR A 1 203 ? 35.866 9.491 60.758 1.00 28.84 203 THR A CA 1
ATOM 745 C C . THR A 1 203 ? 35.199 9.816 62.098 1.00 26.03 203 THR A C 1
ATOM 746 O O . THR A 1 203 ? 34.532 10.844 62.227 1.00 28.44 203 THR A O 1
ATOM 750 N N . ARG A 1 204 ? 35.467 8.997 63.120 1.00 28.43 204 ARG A N 1
ATOM 751 C CA . ARG A 1 204 ? 34.996 9.305 64.467 1.00 27.18 204 ARG A CA 1
ATOM 752 C C . ARG A 1 204 ? 35.858 10.362 65.151 1.00 29.15 204 ARG A C 1
ATOM 753 O O . ARG A 1 204 ? 37.115 10.331 65.107 1.00 32.77 204 ARG A O 1
ATOM 761 N N . ILE A 1 205 ? 35.175 11.298 65.805 1.00 26.73 205 ILE A N 1
ATOM 762 C CA . ILE A 1 205 ? 35.819 12.397 66.509 1.00 25.89 205 ILE A CA 1
ATOM 763 C C . ILE A 1 205 ? 35.059 12.636 67.811 1.00 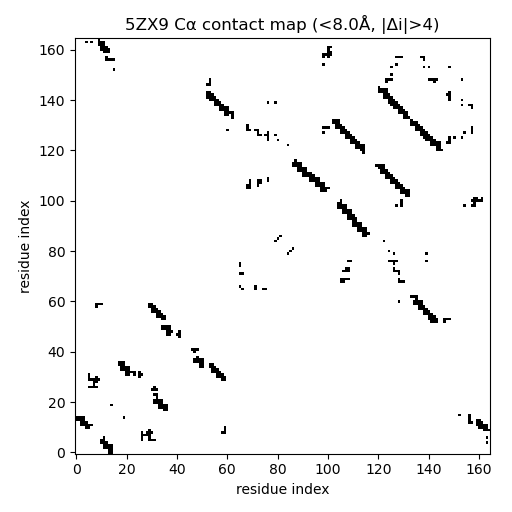26.62 205 ILE A C 1
ATOM 764 O O . ILE A 1 205 ? 33.941 12.155 68.023 1.00 26.26 205 ILE A O 1
ATOM 769 N N . ASN A 1 206 ? 35.689 13.385 68.721 1.00 27.68 206 ASN A N 1
ATOM 770 C CA . ASN A 1 206 ? 35.048 13.813 69.974 1.00 26.56 206 ASN A CA 1
ATOM 771 C C . ASN A 1 206 ? 34.463 12.638 70.758 1.00 26.13 206 ASN A C 1
ATOM 772 O O . ASN A 1 206 ? 33.418 12.762 71.415 1.00 27.14 206 ASN A O 1
ATOM 777 N N . GLN A 1 207 ? 35.173 11.512 70.770 1.00 25.01 207 GLN A N 1
ATOM 778 C CA . GLN A 1 207 ? 34.687 10.321 71.486 1.00 24.10 207 GLN A CA 1
ATOM 779 C C . GLN A 1 207 ? 34.702 10.504 72.994 1.00 25.64 207 GLN A C 1
ATOM 780 O O . GLN A 1 207 ? 35.581 11.196 73.535 1.00 27.45 207 GLN A O 1
ATOM 786 N N . GLU A 1 208 ? 33.748 9.880 73.677 1.00 24.99 208 GLU A N 1
ATOM 787 C CA . GLU A 1 208 ? 33.679 9.929 75.132 1.00 27.01 208 GLU A CA 1
ATOM 788 C C . GLU A 1 208 ? 33.110 8.608 75.626 1.00 25.23 208 GLU A C 1
ATOM 789 O O . GLU A 1 208 ? 32.319 7.944 74.934 1.00 24.85 208 GLU A O 1
ATOM 795 N N . THR A 1 209 ? 33.478 8.226 76.840 1.00 24.25 209 THR A N 1
ATOM 796 C CA A THR A 1 209 ? 32.774 7.149 77.541 0.50 24.66 209 THR A CA 1
ATOM 797 C CA B THR A 1 209 ? 32.814 7.128 77.553 0.50 25.22 209 THR A CA 1
ATOM 798 C C . THR A 1 209 ? 32.256 7.721 78.840 1.00 27.27 209 THR A C 1
ATOM 799 O O . THR A 1 209 ? 32.915 8.569 79.465 1.00 29.20 209 THR A O 1
ATOM 806 N N . VAL A 1 210 ? 31.072 7.287 79.248 1.00 24.21 210 VAL A N 1
ATOM 807 C CA . VAL A 1 210 ? 30.354 7.883 80.369 1.00 23.67 210 VAL A CA 1
ATOM 808 C C . VAL A 1 210 ? 29.927 6.748 81.294 1.00 25.77 210 VAL A C 1
ATOM 809 O O . VAL A 1 210 ? 29.230 5.827 80.842 1.00 26.35 210 VAL A O 1
ATOM 813 N N . SER A 1 211 ? 30.242 6.832 82.582 1.00 25.42 211 SER A N 1
ATOM 814 C CA . SER A 1 211 ? 29.702 5.859 83.555 1.00 25.14 211 SER A CA 1
ATOM 815 C C . SER A 1 211 ? 28.247 6.148 83.864 1.00 25.08 211 SER A C 1
ATOM 816 O O . SER A 1 211 ? 27.838 7.301 84.074 1.00 26.11 211 SER A O 1
ATOM 819 N N . LEU A 1 212 ? 27.463 5.081 83.959 1.00 24.61 212 LEU A N 1
ATOM 820 C CA . LEU A 1 212 ? 26.017 5.209 84.268 1.00 25.66 212 LEU A CA 1
ATOM 821 C C . LEU A 1 212 ? 25.699 4.536 85.605 1.00 25.13 212 LEU A C 1
ATOM 822 O O . LEU A 1 212 ? 26.254 3.480 85.881 1.00 28.63 212 LEU A O 1
ATOM 827 N N . ASP A 1 213 ? 24.826 5.140 86.381 1.00 27.58 213 ASP A N 1
ATOM 828 C CA . ASP A 1 213 ? 24.401 4.556 87.627 1.00 32.19 213 ASP A CA 1
ATOM 829 C C . ASP A 1 213 ? 22.914 4.803 87.741 1.00 44.46 213 ASP A C 1
ATOM 830 O O . ASP A 1 213 ? 22.490 5.873 88.116 1.00 52.22 213 ASP A O 1
ATOM 835 N N . ALA A 1 214 ? 22.129 3.801 87.364 1.00 44.84 214 ALA A N 1
ATOM 836 C CA . ALA A 1 214 ? 20.653 3.901 87.405 1.00 45.31 214 ALA A CA 1
ATOM 837 C C . ALA A 1 214 ? 20.126 3.330 88.723 1.00 52.31 214 ALA A C 1
ATOM 838 O O . ALA A 1 214 ? 19.782 2.141 88.739 1.00 55.92 214 ALA A O 1
ATOM 840 N N . ASN A 1 215 ? 20.097 4.135 89.776 1.00 56.01 215 ASN A N 1
ATOM 841 C CA . ASN A 1 215 ? 19.565 3.707 91.097 1.00 63.34 215 ASN A CA 1
ATOM 842 C C . ASN A 1 215 ? 20.217 2.392 91.532 1.00 63.39 215 ASN A C 1
ATOM 843 O O . ASN A 1 215 ? 19.477 1.469 91.894 1.00 48.36 215 ASN A O 1
ATOM 848 N N . GLY A 1 216 ? 21.537 2.295 91.461 1.00 69.98 216 GLY A N 1
ATOM 849 C CA . GLY A 1 216 ? 22.232 1.064 91.878 1.00 74.91 216 GLY A CA 1
ATOM 850 C C . GLY A 1 216 ? 22.597 0.188 90.697 1.00 78.80 216 GLY A C 1
ATOM 851 O O . GLY A 1 216 ? 23.660 -0.450 90.758 1.00 83.06 216 GLY A O 1
ATOM 852 N N . VAL A 1 217 ? 21.747 0.105 89.681 1.00 71.12 217 VAL A N 1
ATOM 853 C CA . VAL A 1 217 ? 22.095 -0.718 88.488 1.00 63.17 217 VAL A CA 1
ATOM 854 C C . VAL A 1 217 ? 23.077 0.111 87.661 1.00 53.36 217 VAL A C 1
ATOM 855 O O . VAL A 1 217 ? 22.718 1.205 87.245 1.00 50.59 217 VAL A O 1
ATOM 859 N N . SER A 1 218 ? 24.280 -0.385 87.486 1.00 49.28 218 SER A N 1
ATOM 860 C CA . SER A 1 218 ? 25.311 0.417 86.796 1.00 47.09 218 SER A CA 1
ATOM 861 C C . SER A 1 218 ? 25.388 0.084 85.307 1.00 34.90 218 SER A C 1
ATOM 862 O O . SER A 1 218 ? 24.773 -0.880 84.858 1.00 31.65 218 SER A O 1
ATOM 865 N N . GLY A 1 219 ? 26.154 0.875 84.600 1.00 27.23 219 GLY A N 1
ATOM 866 C CA . GLY A 1 219 ? 26.344 0.665 83.164 1.00 28.55 219 GLY A CA 1
ATOM 867 C C . GLY A 1 219 ? 27.375 1.623 82.619 1.00 26.16 219 GLY A C 1
ATOM 868 O O . GLY A 1 219 ? 28.074 2.258 83.405 1.00 27.16 219 GLY A O 1
ATOM 869 N N . SER A 1 220 ? 27.409 1.740 81.319 1.00 25.25 220 SER A N 1
ATOM 870 C CA . SER A 1 220 ? 28.382 2.581 80.633 1.00 23.76 220 SER A CA 1
ATOM 871 C C . SER A 1 220 ? 27.770 3.040 79.328 1.00 24.31 220 SER A C 1
ATOM 872 O O . SER A 1 220 ? 26.935 2.317 78.748 1.00 23.70 220 SER A O 1
ATOM 875 N N . ALA A 1 221 ? 28.219 4.188 78.825 1.00 22.29 221 ALA A N 1
ATOM 876 C CA . ALA A 1 221 ? 27.810 4.623 77.492 1.00 21.90 221 ALA A CA 1
ATOM 877 C C . ALA A 1 221 ? 29.020 5.018 76.674 1.00 25.15 221 ALA A C 1
ATOM 878 O O . ALA A 1 221 ? 30.031 5.487 77.213 1.00 25.08 221 ALA A O 1
ATOM 880 N N . SER A 1 222 ? 28.910 4.836 75.369 1.00 22.46 222 SER A N 1
ATOM 881 C CA . SER A 1 222 ? 29.929 5.229 74.400 1.00 21.97 222 SER A CA 1
ATOM 882 C C . SER A 1 222 ? 29.352 6.300 73.488 1.00 21.18 222 SER A C 1
ATOM 883 O O . SER A 1 222 ? 28.285 6.100 72.890 1.00 22.63 222 SER A O 1
ATOM 886 N N . TYR A 1 223 ? 29.996 7.447 73.381 1.00 21.25 223 TYR A N 1
ATOM 887 C CA . TYR A 1 223 ? 29.542 8.513 72.502 1.00 21.84 223 TYR A CA 1
ATOM 888 C C . TYR A 1 223 ? 30.616 8.771 71.464 1.00 24.08 223 TYR A C 1
ATOM 889 O O . TYR A 1 223 ? 31.824 8.795 71.773 1.00 22.80 223 TYR A O 1
ATOM 898 N N . TYR A 1 224 ? 30.193 9.109 70.253 1.00 21.69 224 TYR A N 1
ATOM 899 C CA . TYR A 1 224 ? 31.124 9.686 69.280 1.00 20.79 224 TYR A CA 1
ATOM 900 C C . TYR A 1 224 ? 30.383 10.501 68.242 1.00 21.25 224 TYR A C 1
ATOM 901 O O . TYR A 1 224 ? 29.161 10.377 68.054 1.00 21.88 224 TYR A O 1
ATOM 910 N N . GLU A 1 225 ? 31.121 11.378 67.591 1.00 23.46 225 GLU A N 1
ATOM 911 C CA . GLU A 1 225 ? 30.634 12.167 66.479 1.00 25.02 225 GLU A CA 1
ATOM 912 C C . GLU A 1 225 ? 31.304 11.623 65.228 1.00 24.92 225 GLU A C 1
ATOM 913 O O . GLU A 1 225 ? 32.394 11.052 65.296 1.00 24.42 225 GLU A O 1
ATOM 919 N N . VAL A 1 226 ? 30.663 11.786 64.073 1.00 23.49 226 VAL A N 1
ATOM 920 C CA . VAL A 1 226 ? 31.235 11.323 62.796 1.00 22.81 226 VAL A CA 1
ATOM 921 C C . VAL A 1 226 ? 31.349 12.490 61.841 1.00 23.76 226 VAL A C 1
ATOM 922 O O . VAL A 1 226 ? 30.353 13.188 61.584 1.00 26.55 226 VAL A O 1
ATOM 926 N N . LYS A 1 227 ? 32.583 12.757 61.375 1.00 24.38 227 LYS A N 1
ATOM 927 C CA . LYS A 1 227 ? 32.799 13.668 60.249 1.00 23.55 227 LYS A CA 1
ATOM 928 C C . LYS A 1 227 ? 32.790 12.827 58.979 1.00 25.46 227 LYS A C 1
ATOM 929 O O . LYS A 1 227 ? 33.680 11.997 58.787 1.00 28.26 227 LYS A O 1
ATOM 935 N N . PHE A 1 228 ? 31.743 13.002 58.152 1.00 24.82 228 PHE A N 1
ATOM 936 C CA . PHE A 1 228 ? 31.609 12.191 56.946 1.00 25.55 228 PHE A CA 1
ATOM 937 C C . PHE A 1 228 ? 32.549 12.669 55.867 1.00 30.83 228 PHE A C 1
ATOM 938 O O . PHE A 1 228 ? 32.927 13.840 55.799 1.00 33.91 228 PHE A O 1
ATOM 946 N N . SER A 1 229 ? 32.907 11.732 54.993 1.00 29.99 229 SER A N 1
ATOM 947 C CA . SER A 1 229 ? 33.690 12.087 53.789 1.00 32.68 229 SER A CA 1
ATOM 948 C C . SER A 1 229 ? 32.950 13.069 52.892 1.00 33.18 229 SER A C 1
ATOM 949 O O . SER A 1 229 ? 33.592 13.929 52.247 1.00 36.75 229 SER A O 1
ATOM 952 N N . ASP A 1 230 ? 31.652 12.915 52.757 1.00 34.96 230 ASP A N 1
ATOM 953 C CA . ASP A 1 230 ? 30.825 13.814 51.971 1.00 34.75 230 ASP A CA 1
ATOM 954 C C . ASP A 1 230 ? 30.792 15.186 52.621 1.00 37.31 230 ASP A C 1
ATOM 955 O O . ASP A 1 230 ? 30.197 15.332 53.694 1.00 34.60 230 ASP A O 1
ATOM 960 N N . PRO A 1 231 ? 31.394 16.207 52.023 1.00 39.72 231 PRO A N 1
ATOM 961 C CA . PRO A 1 231 ? 31.410 17.527 52.666 1.00 41.45 231 PRO A CA 1
ATOM 962 C C . PRO A 1 231 ? 30.021 18.126 52.863 1.00 38.23 231 PRO A C 1
ATOM 963 O O . PRO A 1 231 ? 29.864 19.044 53.678 1.00 47.50 231 PRO A O 1
ATOM 967 N N . SER A 1 232 ? 29.010 17.641 52.170 1.00 37.55 232 SER A N 1
ATOM 968 C CA . SER A 1 232 ? 27.691 18.241 52.274 1.00 39.60 232 SER A CA 1
ATOM 969 C C . SER A 1 232 ? 26.851 17.609 53.367 1.00 42.97 232 SER A C 1
ATOM 970 O O . SER A 1 232 ? 25.784 18.141 53.701 1.00 42.63 232 SER A O 1
ATOM 973 N N . LYS A 1 233 ? 27.316 16.495 53.932 1.00 36.91 233 LYS A N 1
ATOM 974 C CA . LYS A 1 233 ? 26.566 15.803 54.987 1.00 34.85 233 LYS A CA 1
ATOM 975 C C . LYS A 1 233 ? 26.875 16.411 56.352 1.00 31.48 233 LYS A C 1
ATOM 976 O O . LYS A 1 233 ? 28.044 16.532 56.714 1.00 33.74 233 LYS A O 1
ATOM 982 N N . PRO A 1 234 ? 25.872 16.787 57.136 1.00 33.22 234 PRO A N 1
ATOM 983 C CA . PRO A 1 234 ? 26.144 17.225 58.509 1.00 31.69 234 PRO A CA 1
ATOM 984 C C . PRO A 1 234 ? 26.803 16.110 59.314 1.00 28.45 234 PRO A C 1
ATOM 985 O O . PRO A 1 234 ? 26.512 14.918 59.114 1.00 29.58 234 PRO A O 1
ATOM 989 N N . ASN A 1 235 ? 27.667 16.508 60.252 1.00 28.71 235 ASN A N 1
ATOM 990 C CA . ASN A 1 235 ? 28.255 15.492 61.125 1.00 25.99 235 ASN A CA 1
ATOM 991 C C . ASN A 1 235 ? 27.165 14.726 61.864 1.00 27.38 235 ASN A C 1
ATOM 992 O O . ASN A 1 235 ? 26.130 15.291 62.264 1.00 28.30 235 ASN A O 1
ATOM 997 N N . GLY A 1 236 ? 27.441 13.442 62.091 1.00 23.70 236 GLY A N 1
ATOM 998 C CA . GLY A 1 236 ? 26.554 12.577 62.837 1.00 23.64 236 GLY A CA 1
ATOM 999 C C . GLY A 1 236 ? 26.986 12.501 64.284 1.00 24.38 236 GLY A C 1
ATOM 1000 O O . GLY A 1 236 ? 28.123 12.828 64.614 1.00 25.05 236 GLY A O 1
ATOM 1001 N N . GLN A 1 237 ? 26.043 12.139 65.166 1.00 21.09 237 GLN A N 1
ATOM 1002 C CA . GLN A 1 237 ? 26.386 11.987 66.587 1.00 22.74 237 GLN A CA 1
ATOM 1003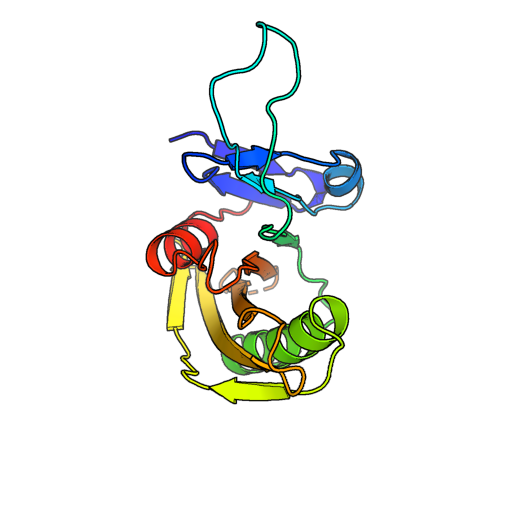 C C . GLN A 1 237 ? 25.626 10.783 67.123 1.00 22.20 237 GLN A C 1
ATOM 1004 O O . GLN A 1 237 ? 24.440 10.590 66.811 1.00 21.77 237 GLN A O 1
ATOM 1010 N N . ILE A 1 238 ? 26.268 9.978 67.973 1.00 20.35 238 ILE A N 1
ATOM 1011 C CA . ILE A 1 238 ? 25.551 8.810 68.503 1.00 20.73 238 ILE A CA 1
ATOM 1012 C C . ILE A 1 238 ? 26.031 8.536 69.915 1.00 22.40 238 ILE A C 1
ATOM 1013 O O . ILE A 1 238 ? 27.245 8.553 70.183 1.00 21.99 238 ILE A O 1
ATOM 1018 N N . TRP A 1 239 ? 25.070 8.279 70.813 1.00 19.38 239 TRP A N 1
ATOM 1019 C CA . TRP A 1 239 ? 25.334 7.948 72.207 1.00 19.46 239 TRP A CA 1
ATOM 1020 C C . TRP A 1 239 ? 24.689 6.609 72.438 1.00 19.16 239 TRP A C 1
ATOM 1021 O O . TRP A 1 239 ? 23.461 6.480 72.225 1.00 19.69 239 TRP A O 1
ATOM 1032 N N . THR A 1 240 ? 25.469 5.642 72.937 1.00 19.31 240 THR A N 1
ATOM 1033 C CA . THR A 1 24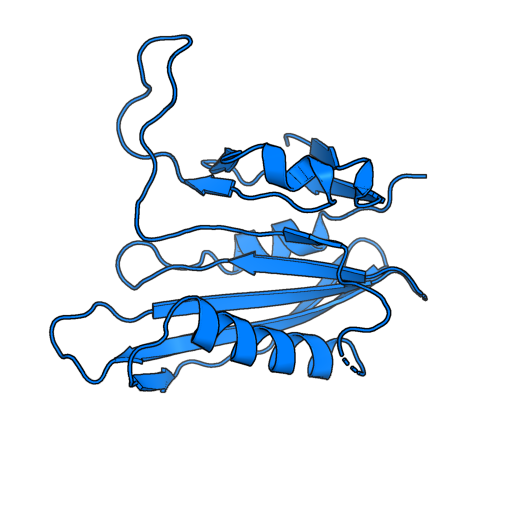0 ? 24.939 4.283 73.131 1.00 19.75 240 THR A CA 1
ATOM 1034 C C . THR A 1 240 ? 25.244 3.862 74.549 1.00 22.18 240 THR A C 1
ATOM 1035 O O . THR A 1 240 ? 26.416 3.705 74.911 1.00 22.64 240 THR A O 1
ATOM 1039 N N . GLY A 1 241 ? 24.210 3.580 75.325 1.00 20.74 241 GLY A N 1
ATOM 1040 C CA . GLY A 1 241 ? 24.380 3.181 76.721 1.00 20.25 241 GLY A CA 1
ATOM 1041 C C . GLY A 1 241 ? 23.867 1.764 76.928 1.00 23.92 241 GLY A C 1
ATOM 1042 O O . GLY A 1 241 ? 22.893 1.340 76.286 1.00 22.07 241 GLY A O 1
ATOM 1043 N N . VAL A 1 242 ? 24.517 1.046 77.842 1.00 21.83 242 VAL A N 1
ATOM 1044 C CA . VAL A 1 242 ? 24.074 -0.288 78.268 1.00 23.38 242 VAL A CA 1
ATOM 1045 C C . VAL A 1 242 ? 24.041 -0.277 79.773 1.00 25.83 242 VAL A C 1
ATOM 1046 O O . VAL A 1 242 ? 25.034 0.140 80.408 1.00 26.34 242 VAL A O 1
ATOM 1050 N N . ILE A 1 243 ? 22.909 -0.670 80.369 1.00 25.14 243 ILE A N 1
ATOM 1051 C CA . ILE A 1 243 ? 22.778 -0.571 81.823 1.00 25.50 243 ILE A CA 1
ATOM 1052 C C . ILE A 1 243 ? 22.137 -1.853 82.312 1.00 34.55 243 ILE A C 1
ATOM 1053 O O . ILE A 1 243 ? 21.336 -2.463 81.608 1.00 36.89 243 ILE A O 1
ATOM 1058 N N . GLY A 1 244 ? 22.556 -2.307 83.486 1.00 33.97 244 GLY A N 1
ATOM 1059 C CA . GLY A 1 244 ? 22.085 -3.593 83.974 1.00 41.78 244 GLY A CA 1
ATOM 1060 C C . GLY A 1 244 ? 21.734 -3.557 85.451 1.00 52.55 244 GLY A C 1
ATOM 1061 O O . GLY A 1 244 ? 22.183 -2.683 86.211 1.00 45.11 244 GLY A O 1
ATOM 1062 N N . SER A 1 245 ? 20.911 -4.544 85.847 1.00 61.28 245 SER A N 1
ATOM 1063 C CA . SER A 1 245 ? 20.776 -4.896 87.253 1.00 70.09 245 SER A CA 1
ATOM 1064 C C . SER A 1 245 ? 22.042 -5.620 87.732 1.00 81.32 245 SER A C 1
ATOM 1065 O O . SER A 1 245 ? 22.772 -6.217 86.929 1.00 75.77 245 SER A O 1
ATOM 1068 N N . PRO A 1 246 ? 22.352 -5.543 89.040 1.00 93.57 246 PRO A N 1
ATOM 1069 C CA . PRO A 1 246 ? 23.483 -6.282 89.617 1.00 101.40 246 PRO A CA 1
ATOM 1070 C C . PRO A 1 246 ? 23.317 -7.803 89.512 1.00 103.50 246 PRO A C 1
ATOM 1071 O O . PRO A 1 246 ? 24.280 -8.512 89.206 1.00 103.32 246 PRO A O 1
ATOM 1075 N N . PRO A 1 256 ? 20.628 -11.589 85.146 1.00 110.85 256 PRO A N 1
ATOM 1076 C CA . PRO A 1 256 ? 21.406 -10.404 84.758 1.00 103.48 256 PRO A CA 1
ATOM 1077 C C . PRO A 1 256 ? 20.764 -9.621 83.599 1.00 86.10 256 PRO A C 1
ATOM 1078 O O . PRO A 1 256 ? 21.351 -9.572 82.509 1.00 90.39 256 PRO A O 1
ATOM 1082 N N . GLN A 1 257 ? 19.591 -9.019 83.833 1.00 58.52 257 GLN A N 1
ATOM 1083 C CA A GLN A 1 257 ? 18.889 -8.266 82.797 0.50 44.46 257 GLN A CA 1
ATOM 1084 C CA B GLN A 1 257 ? 18.924 -8.299 82.758 0.50 44.60 257 GLN A CA 1
ATOM 1085 C C . GLN A 1 257 ? 19.642 -6.988 82.447 1.00 33.97 257 GLN A C 1
ATOM 1086 O O . GLN A 1 257 ? 20.205 -6.329 83.331 1.00 32.95 257 GLN A O 1
ATOM 1097 N N . ARG A 1 258 ? 19.638 -6.649 81.162 1.00 33.94 258 ARG A N 1
ATOM 1098 C CA . ARG A 1 258 ? 20.319 -5.471 80.632 1.00 28.93 258 ARG A CA 1
ATOM 1099 C C . ARG A 1 258 ? 19.406 -4.762 79.650 1.00 24.86 258 ARG A C 1
ATOM 1100 O O . ARG A 1 258 ? 18.584 -5.366 78.958 1.00 26.76 258 ARG A O 1
ATOM 1108 N N . TRP A 1 259 ? 19.598 -3.428 79.561 1.00 23.63 259 TRP A N 1
ATOM 1109 C CA . TRP A 1 259 ? 18.856 -2.596 78.662 1.00 21.17 259 TRP A CA 1
ATOM 1110 C C . TRP A 1 259 ? 19.820 -1.703 77.912 1.00 23.00 259 TRP A C 1
ATOM 1111 O O . TRP A 1 259 ? 20.908 -1.405 78.409 1.00 24.52 259 TRP A O 1
ATOM 1122 N N . PHE A 1 260 ? 19.426 -1.311 76.716 1.00 22.33 260 PHE A N 1
ATOM 1123 C CA . PHE A 1 260 ? 20.223 -0.347 75.950 1.00 20.99 260 PHE A CA 1
ATOM 1124 C C . PHE A 1 260 ? 19.430 0.921 75.690 1.00 22.24 260 PHE A C 1
ATOM 1125 O O . PHE A 1 260 ? 18.196 0.919 75.664 1.00 22.21 260 PHE A O 1
ATOM 1133 N N . VAL A 1 261 ? 20.187 2.003 75.440 1.00 19.57 261 VAL A N 1
ATOM 1134 C CA . VAL A 1 261 ? 19.652 3.298 75.038 1.00 19.76 261 VAL A CA 1
ATOM 1135 C C . VAL A 1 261 ? 20.535 3.822 73.934 1.00 21.00 261 VAL A C 1
ATOM 1136 O O . VAL A 1 261 ? 21.751 3.947 74.139 1.00 21.68 261 VAL A O 1
ATOM 1140 N N . VAL A 1 262 ? 19.968 4.134 72.768 1.00 19.87 262 VAL A N 1
ATOM 1141 C CA . VAL A 1 262 ? 20.752 4.750 71.682 1.00 19.59 262 VAL A CA 1
ATOM 1142 C C . VAL A 1 262 ? 20.111 6.069 71.325 1.00 21.42 262 VAL A C 1
ATOM 1143 O O . VAL A 1 262 ? 18.902 6.112 71.066 1.00 21.26 262 VAL A O 1
ATOM 1147 N N . TRP A 1 263 ? 20.855 7.170 71.397 1.00 18.29 263 TRP A N 1
ATOM 1148 C CA . TRP A 1 263 ? 20.349 8.493 71.043 1.00 19.40 263 TRP A CA 1
ATOM 1149 C C . TRP A 1 263 ? 21.167 8.936 69.843 1.00 21.16 263 TRP A C 1
ATOM 1150 O O . TRP A 1 263 ? 22.416 9.024 69.917 1.00 21.02 263 TRP A O 1
ATOM 1161 N N . LEU A 1 264 ? 20.491 9.132 68.716 1.00 21.65 264 LEU A N 1
ATOM 1162 C CA A LEU A 1 264 ? 21.119 9.477 67.449 0.50 22.16 264 LEU A CA 1
ATOM 1163 C CA B LEU A 1 264 ? 21.109 9.490 67.442 0.50 21.98 264 LEU A CA 1
ATOM 1164 C C . LEU A 1 264 ? 20.822 10.934 67.140 1.00 22.69 264 LEU A C 1
ATOM 1165 O O . LEU A 1 264 ? 19.659 11.382 67.307 1.00 24.78 264 LEU A O 1
ATOM 1174 N N . GLY A 1 265 ? 21.830 11.668 66.675 1.00 20.76 265 GLY A N 1
ATOM 1175 C CA . GLY A 1 265 ? 21.563 13.054 66.270 1.00 22.80 265 GLY A CA 1
ATOM 1176 C C . GLY A 1 265 ? 22.567 13.501 65.233 1.00 23.57 265 GLY A C 1
ATOM 1177 O O . GLY A 1 265 ? 23.251 12.678 64.598 1.00 23.55 265 GLY A O 1
ATOM 1178 N N . THR A 1 266 ? 22.622 14.820 65.034 1.00 25.09 266 THR A N 1
ATOM 1179 C CA . THR A 1 266 ? 23.487 15.425 64.020 1.00 25.61 266 THR A CA 1
ATOM 1180 C C . THR A 1 266 ? 23.907 16.788 64.523 1.00 27.95 266 THR A C 1
ATOM 1181 O O . THR A 1 266 ? 23.424 17.263 65.541 1.00 29.70 266 THR A O 1
ATOM 1185 N N . ALA A 1 267 ? 24.782 17.424 63.755 1.00 30.97 267 ALA A N 1
ATOM 1186 C CA . ALA A 1 267 ? 25.144 18.801 64.076 1.00 34.92 267 ALA A CA 1
ATOM 1187 C C . ALA A 1 267 ? 23.913 19.694 64.209 1.00 37.52 267 ALA A C 1
ATOM 1188 O O . ALA A 1 267 ? 23.882 20.606 65.038 1.00 42.23 267 ALA A O 1
ATOM 1190 N N . ASN A 1 268 ? 22.897 19.464 63.402 1.00 39.56 268 ASN A N 1
ATOM 1191 C CA . ASN A 1 268 ? 21.689 20.291 63.452 1.00 46.99 268 ASN A CA 1
ATOM 1192 C C . ASN A 1 268 ? 20.733 19.926 64.586 1.00 48.28 268 ASN A C 1
ATOM 1193 O O . ASN A 1 268 ? 19.996 20.791 65.061 1.00 47.51 268 ASN A O 1
ATOM 1198 N N . ASN A 1 269 ? 20.673 18.651 65.010 1.00 38.03 269 ASN A N 1
ATOM 1199 C CA . ASN A 1 269 ? 19.906 18.221 66.169 1.00 30.19 269 ASN A CA 1
ATOM 1200 C C . ASN A 1 269 ? 20.833 17.373 67.031 1.00 29.06 269 ASN A C 1
ATOM 1201 O O . ASN A 1 269 ? 20.747 16.134 67.011 1.00 27.42 269 ASN A O 1
ATOM 1206 N N . PRO A 1 270 ? 21.683 18.005 67.842 1.00 27.65 270 PRO A N 1
ATOM 1207 C CA . PRO A 1 270 ? 22.720 17.240 68.555 1.00 27.86 270 PRO A CA 1
ATOM 1208 C C . PRO A 1 270 ? 22.139 16.309 69.595 1.00 24.81 270 PRO A C 1
ATOM 1209 O O . PRO A 1 270 ? 21.052 16.530 70.139 1.00 27.16 270 PRO A O 1
ATOM 1213 N N . VAL A 1 271 ? 22.891 15.244 69.888 1.00 24.45 271 VAL A N 1
ATOM 1214 C CA . VAL A 1 271 ? 22.609 14.447 71.073 1.00 22.83 271 VAL A CA 1
ATOM 1215 C C . VAL A 1 271 ? 22.669 15.345 72.294 1.00 24.93 271 VAL A C 1
ATOM 1216 O O . VAL A 1 271 ? 23.630 16.115 72.443 1.00 27.05 271 VAL A O 1
ATOM 1220 N N . ASP A 1 272 ? 21.648 15.284 73.140 1.00 24.98 272 ASP A N 1
ATOM 1221 C CA . ASP A 1 272 ? 21.681 15.981 74.439 1.00 24.72 272 ASP A CA 1
ATOM 1222 C C . ASP A 1 272 ? 22.276 14.987 75.429 1.00 24.48 272 ASP A C 1
ATOM 1223 O O . ASP A 1 272 ? 21.616 14.038 75.880 1.00 25.62 272 ASP A O 1
ATOM 1228 N N . LYS A 1 273 ? 23.583 15.106 75.658 1.00 25.71 273 LYS A N 1
ATOM 1229 C CA . LYS A 1 273 ? 24.258 14.066 76.433 1.00 23.91 273 LYS A CA 1
ATOM 1230 C C . LYS A 1 273 ? 23.766 13.992 77.855 1.00 24.32 273 LYS A C 1
ATOM 1231 O O . LYS A 1 273 ? 23.674 12.886 78.423 1.00 25.13 273 LYS A O 1
ATOM 1237 N N . GLY A 1 274 ? 23.470 15.132 78.490 1.00 24.90 274 GLY A N 1
ATOM 1238 C CA . GLY A 1 274 ? 22.910 15.073 79.821 1.00 25.70 274 GLY A CA 1
ATOM 1239 C C . GLY A 1 274 ? 21.574 14.355 79.855 1.00 27.09 274 GLY A C 1
ATOM 1240 O O . GLY A 1 274 ? 21.275 13.595 80.792 1.00 27.56 274 GLY A O 1
ATOM 1241 N N . ALA A 1 275 ? 20.728 14.634 78.856 1.00 24.91 275 ALA A N 1
ATOM 1242 C CA . ALA A 1 275 ? 19.418 13.985 78.808 1.00 24.50 275 ALA A CA 1
ATOM 1243 C C . ALA A 1 275 ? 19.553 12.515 78.452 1.00 25.31 275 ALA A C 1
ATOM 1244 O O . ALA A 1 275 ? 18.745 11.708 78.903 1.00 24.29 275 ALA A O 1
ATOM 1246 N N . ALA A 1 276 ? 20.561 12.147 77.661 1.00 23.90 276 ALA A N 1
ATOM 1247 C CA . ALA A 1 276 ? 20.730 10.731 77.349 1.00 22.34 276 ALA A CA 1
ATOM 1248 C C . ALA A 1 276 ? 21.135 9.947 78.588 1.00 23.16 276 ALA A C 1
ATOM 1249 O O . ALA A 1 276 ? 20.597 8.886 78.893 1.00 23.17 276 ALA A O 1
ATOM 1251 N N . LYS A 1 277 ? 22.100 10.493 79.358 1.00 23.97 277 LYS A N 1
ATOM 1252 C CA . LYS A 1 277 ? 22.434 9.867 80.626 1.00 21.98 277 LYS A CA 1
ATOM 1253 C C . LYS A 1 277 ? 21.228 9.803 81.556 1.00 24.91 277 LYS A C 1
ATOM 1254 O O . LYS A 1 277 ? 20.995 8.784 82.230 1.00 24.93 277 LYS A O 1
ATOM 1260 N N . ALA A 1 278 ? 20.458 10.899 81.641 1.00 23.22 278 ALA A N 1
ATOM 1261 C CA . ALA A 1 278 ? 19.272 10.867 82.509 1.00 25.32 278 ALA A CA 1
ATOM 1262 C C . ALA A 1 278 ? 18.272 9.816 82.072 1.00 24.41 278 ALA A C 1
ATOM 1263 O O . ALA A 1 278 ? 17.710 9.111 82.915 1.00 25.95 278 ALA A O 1
ATOM 1265 N N . LEU A 1 279 ? 18.119 9.635 80.757 1.00 22.94 279 LEU A N 1
ATOM 1266 C CA . LEU A 1 279 ? 17.187 8.629 80.256 1.00 21.70 279 LEU A CA 1
ATOM 1267 C C . LEU A 1 279 ? 17.661 7.250 80.643 1.00 21.80 279 LEU A C 1
ATOM 1268 O O . LEU A 1 279 ? 16.907 6.443 81.164 1.00 22.27 279 LEU A O 1
ATOM 1273 N N . ALA A 1 280 ? 18.934 6.946 80.381 1.00 21.71 280 ALA A N 1
ATOM 1274 C CA . ALA A 1 280 ? 19.419 5.624 80.776 1.00 21.87 280 ALA A CA 1
ATOM 1275 C C . ALA A 1 280 ? 19.349 5.411 82.284 1.00 22.78 280 ALA A C 1
ATOM 1276 O O . ALA A 1 280 ? 18.966 4.324 82.725 1.00 24.05 280 ALA A O 1
ATOM 1278 N N . GLU A 1 281 ? 19.690 6.447 83.078 1.00 23.89 281 GLU A N 1
ATOM 1279 C CA . GLU A 1 281 ? 19.647 6.300 84.527 1.00 24.38 281 GLU A CA 1
ATOM 1280 C C . GLU A 1 281 ? 18.237 6.330 85.086 1.00 27.45 281 GLU A C 1
ATOM 1281 O O . GLU A 1 281 ? 18.054 6.056 86.272 1.00 28.76 281 GLU A O 1
ATOM 1287 N N . SER A 1 282 ? 17.230 6.595 84.258 1.00 24.42 282 SER A N 1
ATOM 1288 C CA . SER A 1 282 ? 15.822 6.511 84.660 1.00 23.87 282 SER A CA 1
ATOM 1289 C C . SER A 1 282 ? 15.228 5.127 84.523 1.00 26.10 282 SER A C 1
ATOM 1290 O O . SER A 1 282 ? 14.114 4.891 85.010 1.00 26.68 282 SER A O 1
ATOM 1293 N N . ILE A 1 283 ? 15.945 4.203 83.890 1.00 23.80 283 ILE A N 1
ATOM 1294 C CA . ILE A 1 283 ? 15.393 2.868 83.655 1.00 23.97 283 ILE A CA 1
ATOM 1295 C C . ILE A 1 283 ? 15.265 2.124 84.978 1.00 27.40 283 ILE A C 1
ATOM 1296 O O . ILE A 1 283 ? 16.191 2.117 85.814 1.00 27.27 283 ILE A O 1
ATOM 1301 N N . ARG A 1 284 ? 14.112 1.483 85.183 1.00 25.86 284 ARG A N 1
ATOM 1302 C CA A ARG A 1 284 ? 13.886 0.668 86.363 0.50 27.78 284 ARG A CA 1
ATOM 1303 C CA B ARG A 1 284 ? 13.834 0.688 86.374 0.50 27.96 284 ARG A CA 1
ATOM 1304 C C . ARG A 1 284 ? 13.288 -0.654 85.912 1.00 29.32 284 ARG A C 1
ATOM 1305 O O . ARG A 1 284 ? 12.432 -0.684 85.029 1.00 27.75 284 ARG A O 1
ATOM 1320 N N . PRO A 1 285 ? 13.700 -1.761 86.504 1.00 28.15 285 PRO A N 1
ATOM 1321 C CA . PRO A 1 285 ? 13.043 -3.022 86.179 1.00 29.14 285 PRO A CA 1
ATOM 1322 C C . PRO A 1 285 ? 11.631 -2.970 86.667 1.00 33.17 285 PRO A C 1
ATOM 1323 O O . PRO A 1 285 ? 11.351 -2.380 87.711 1.00 33.12 285 PRO A O 1
ATOM 1327 N N . LEU A 1 286 ? 10.734 -3.610 85.908 1.00 30.69 286 LEU A N 1
ATOM 1328 C CA . LEU A 1 286 ? 9.378 -3.843 86.369 1.00 32.58 286 LEU A CA 1
ATOM 1329 C C . LEU A 1 286 ? 9.387 -5.109 87.230 1.00 48.50 286 LEU A C 1
ATOM 1330 O O . LEU A 1 286 ? 10.032 -6.109 86.874 1.00 52.14 286 LEU A O 1
ATOM 1335 N N . VAL A 1 287 ? 8.714 -5.052 88.369 1.00 54.69 287 VAL A N 1
ATOM 1336 C CA . VAL A 1 287 ? 8.695 -6.202 89.290 1.00 73.36 287 VAL A CA 1
ATOM 1337 C C . VAL A 1 287 ? 7.282 -6.448 89.834 1.00 79.55 287 VAL A C 1
ATOM 1338 O O . VAL A 1 287 ? 6.430 -7.032 89.155 1.00 79.42 287 VAL A O 1
#

Radius of gyration: 15.64 Å; Cα contacts (8 Å, |Δi|>4): 409; chains: 1; bounding box: 42×38×40 Å